Protein AF-A0A529MR01-F1 (afdb_monomer)

Structure (mmCIF, N/CA/C/O backbone):
data_AF-A0A529MR01-F1
#
_entry.id   AF-A0A529MR01-F1
#
loop_
_atom_site.group_PDB
_atom_site.id
_atom_site.type_symbol
_atom_site.label_atom_id
_atom_site.label_alt_id
_atom_site.label_comp_id
_atom_site.label_asym_id
_atom_site.label_entity_id
_atom_site.label_seq_id
_atom_site.pdbx_PDB_ins_code
_atom_site.Cartn_x
_atom_site.Cartn_y
_atom_site.Cartn_z
_atom_site.occupancy
_atom_site.B_iso_or_equiv
_atom_site.auth_seq_id
_atom_site.auth_comp_id
_atom_site.auth_asym_id
_atom_site.auth_atom_id
_atom_site.pdbx_PDB_model_num
ATOM 1 N N . MET A 1 1 ? 1.701 11.921 -8.095 1.00 52.53 1 MET A N 1
ATOM 2 C CA . MET A 1 1 ? 1.787 11.302 -6.751 1.00 52.53 1 MET A CA 1
ATOM 3 C C . MET A 1 1 ? 1.219 9.900 -6.889 1.00 52.53 1 MET A C 1
ATOM 5 O O . MET A 1 1 ? 0.133 9.796 -7.433 1.00 52.53 1 MET A O 1
ATOM 9 N N . SER A 1 2 ? 1.958 8.845 -6.533 1.00 65.56 2 SER A N 1
ATOM 10 C CA . SER A 1 2 ? 1.489 7.460 -6.730 1.00 65.56 2 SER A CA 1
ATOM 11 C C . SER A 1 2 ? 0.183 7.217 -5.964 1.00 65.56 2 SER A C 1
ATOM 13 O O . SER A 1 2 ? 0.131 7.498 -4.765 1.00 65.56 2 SER A O 1
ATOM 15 N N . ALA A 1 3 ? -0.843 6.714 -6.657 1.00 83.06 3 ALA A N 1
ATOM 16 C CA . ALA A 1 3 ? -2.181 6.476 -6.111 1.00 83.06 3 ALA A CA 1
ATOM 17 C C . ALA A 1 3 ? -2.155 5.545 -4.882 1.00 83.06 3 ALA A C 1
ATOM 19 O O . ALA A 1 3 ? -2.877 5.771 -3.913 1.00 83.06 3 ALA A O 1
ATOM 20 N N . LEU A 1 4 ? -1.212 4.593 -4.844 1.00 94.25 4 LEU A N 1
ATOM 21 C CA . LEU A 1 4 ? -1.058 3.658 -3.726 1.00 94.25 4 LEU A CA 1
ATOM 22 C C . LEU A 1 4 ? -0.647 4.346 -2.412 1.00 94.25 4 LEU A C 1
ATOM 24 O O . LEU A 1 4 ? -0.950 3.859 -1.323 1.00 94.25 4 LEU A O 1
ATOM 28 N N . LYS A 1 5 ? 0.015 5.511 -2.485 1.00 93.56 5 LYS A N 1
ATOM 29 C CA . LYS A 1 5 ? 0.516 6.230 -1.302 1.00 93.56 5 LYS A CA 1
ATOM 30 C C . LYS A 1 5 ? -0.611 6.643 -0.350 1.00 93.56 5 LYS A C 1
ATOM 32 O O . LYS A 1 5 ? -0.394 6.657 0.859 1.00 93.56 5 LYS A O 1
ATOM 37 N N . THR A 1 6 ? -1.796 6.952 -0.875 1.00 94.31 6 THR A N 1
ATOM 38 C CA . THR A 1 6 ? -2.967 7.318 -0.066 1.00 94.31 6 THR A CA 1
ATOM 39 C C . THR A 1 6 ? -3.448 6.136 0.775 1.00 94.31 6 THR A C 1
ATOM 41 O O . THR A 1 6 ? -3.691 6.295 1.971 1.00 94.31 6 THR A O 1
ATOM 44 N N . HIS A 1 7 ? -3.505 4.939 0.186 1.00 96.00 7 HIS A N 1
ATOM 45 C CA . HIS A 1 7 ? -3.906 3.725 0.897 1.00 96.00 7 HIS A CA 1
ATOM 46 C C . HIS A 1 7 ? -2.869 3.324 1.955 1.00 96.00 7 HIS A C 1
ATOM 48 O O . HIS A 1 7 ? -3.256 3.046 3.087 1.00 96.00 7 HIS A O 1
ATOM 54 N N . ILE A 1 8 ? -1.567 3.404 1.635 1.00 95.69 8 ILE A N 1
ATOM 55 C CA . ILE A 1 8 ? -0.470 3.181 2.601 1.00 95.69 8 ILE A CA 1
ATOM 56 C C . ILE A 1 8 ? -0.588 4.141 3.787 1.00 95.69 8 ILE A C 1
ATOM 58 O O . ILE A 1 8 ? -0.517 3.718 4.937 1.00 95.69 8 ILE A O 1
ATOM 62 N N . ALA A 1 9 ? -0.801 5.435 3.529 1.00 95.94 9 ALA A N 1
ATOM 63 C CA . ALA A 1 9 ? -0.933 6.423 4.594 1.00 95.94 9 ALA A CA 1
ATOM 64 C C . ALA A 1 9 ? -2.108 6.102 5.527 1.00 95.94 9 ALA A C 1
ATOM 66 O O . ALA A 1 9 ? -1.966 6.226 6.739 1.00 95.94 9 ALA A O 1
ATOM 67 N N . LYS A 1 10 ? -3.244 5.650 4.981 1.00 95.62 10 LYS A N 1
ATOM 68 C CA . LYS A 1 10 ? -4.415 5.268 5.777 1.00 95.62 10 LYS A CA 1
ATOM 69 C C . LYS A 1 10 ? -4.129 4.052 6.657 1.00 95.62 10 LYS A C 1
ATOM 71 O O . LYS A 1 10 ? -4.325 4.139 7.868 1.00 95.62 10 LYS A O 1
ATOM 76 N N . VAL A 1 11 ? -3.611 2.961 6.094 1.00 95.31 11 VAL A N 1
ATOM 77 C CA . VAL A 1 11 ? -3.318 1.749 6.884 1.00 95.31 11 VAL A CA 1
ATOM 78 C C . VAL A 1 11 ? -2.190 1.968 7.893 1.00 95.31 11 VAL A C 1
ATOM 80 O O . VAL A 1 11 ? -2.251 1.426 8.992 1.00 95.31 11 VAL A O 1
ATOM 83 N N . ALA A 1 12 ? -1.232 2.856 7.603 1.00 95.94 12 ALA A N 1
ATOM 84 C CA . ALA A 1 12 ? -0.182 3.252 8.545 1.00 95.94 12 ALA A CA 1
ATOM 85 C C . ALA A 1 12 ? -0.721 3.954 9.808 1.00 95.94 12 ALA A C 1
ATOM 87 O O . ALA A 1 12 ? -0.034 3.991 10.825 1.00 95.94 12 ALA A O 1
ATOM 88 N N . THR A 1 13 ? -1.952 4.482 9.777 1.00 95.88 13 THR A N 1
ATOM 89 C CA . THR A 1 13 ? -2.635 5.003 10.979 1.00 95.88 13 THR A CA 1
ATOM 90 C C . THR A 1 13 ? -3.335 3.920 11.808 1.00 95.88 13 THR A C 1
ATOM 92 O O . THR A 1 13 ? -3.933 4.234 12.833 1.00 95.88 13 THR A O 1
ATOM 95 N N . GLY A 1 14 ? -3.309 2.657 11.36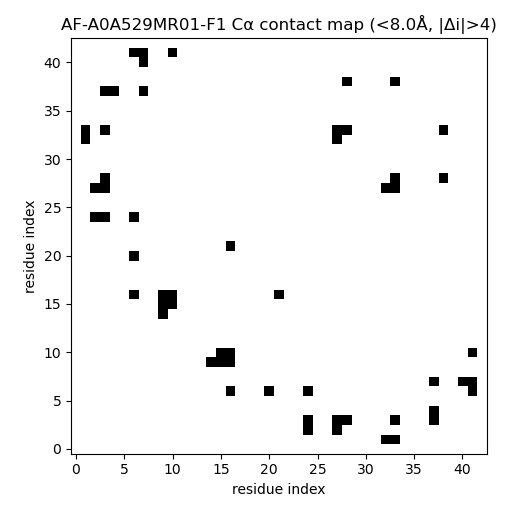8 1.00 95.25 14 GLY A N 1
ATOM 96 C CA . GLY A 1 14 ? -4.093 1.563 11.949 1.00 95.25 14 GLY A CA 1
ATOM 97 C C . GLY A 1 14 ? -5.554 1.534 11.488 1.00 95.25 14 GLY A C 1
ATOM 98 O O . GLY A 1 14 ? -6.336 0.715 11.967 1.00 95.25 14 GLY A O 1
ATOM 99 N N . THR A 1 15 ? -5.940 2.411 10.557 1.00 96.81 15 THR A N 1
ATOM 100 C CA . THR A 1 15 ? -7.297 2.445 10.002 1.00 96.81 15 THR A CA 1
ATOM 101 C C . THR A 1 15 ? -7.435 1.417 8.884 1.00 96.81 15 THR A C 1
ATOM 103 O O . THR A 1 15 ? -6.693 1.455 7.903 1.00 96.81 15 THR A O 1
ATOM 106 N N . ALA A 1 16 ? -8.427 0.534 8.997 1.00 95.94 16 ALA A N 1
ATOM 107 C CA . ALA A 1 16 ? -8.736 -0.428 7.946 1.00 95.94 16 ALA A CA 1
ATOM 108 C C . ALA A 1 16 ? -9.247 0.261 6.668 1.00 95.94 16 ALA A C 1
ATOM 110 O O . ALA A 1 16 ? -9.941 1.283 6.712 1.00 95.94 16 ALA A O 1
ATOM 111 N N . LEU A 1 17 ? -8.921 -0.332 5.520 1.00 97.00 17 LEU A N 1
ATOM 112 C CA . LEU A 1 17 ? -9.536 0.037 4.252 1.00 97.00 17 LEU A CA 1
ATOM 113 C C . LEU A 1 17 ? -10.961 -0.512 4.176 1.00 97.00 17 LEU A C 1
ATOM 115 O O . LEU A 1 17 ? -11.258 -1.606 4.659 1.00 97.00 17 LEU A O 1
ATOM 119 N N . SER A 1 18 ? -11.834 0.244 3.525 1.00 97.75 18 SER A N 1
ATOM 120 C CA . SER A 1 18 ? -13.081 -0.287 2.989 1.00 97.75 18 SER A CA 1
ATOM 121 C C . SER A 1 18 ? -12.798 -1.251 1.834 1.00 97.75 18 SER A C 1
ATOM 123 O O . SER A 1 18 ? -11.702 -1.275 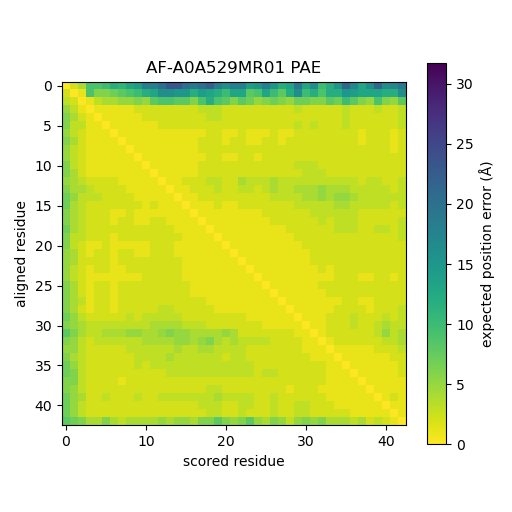1.275 1.00 97.75 18 SER A O 1
ATOM 125 N N . PHE A 1 19 ? -13.810 -2.028 1.447 1.00 97.19 19 PHE A N 1
ATOM 126 C CA . PHE A 1 19 ? -13.704 -2.932 0.304 1.00 97.19 19 PHE A CA 1
ATOM 127 C C . PHE A 1 19 ? -13.291 -2.203 -0.986 1.00 97.19 19 PHE A C 1
ATOM 129 O O . PHE A 1 19 ? -12.391 -2.666 -1.678 1.00 97.19 19 PHE A O 1
ATOM 136 N N . GLU A 1 20 ? -13.894 -1.045 -1.275 1.00 97.56 20 GLU A N 1
ATOM 137 C CA . GLU A 1 20 ? -13.563 -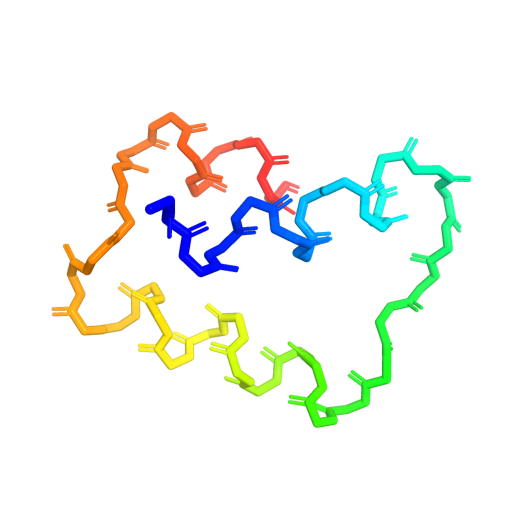0.266 -2.476 1.00 97.56 20 GLU A CA 1
ATOM 138 C C . GLU A 1 20 ? -12.127 0.256 -2.453 1.00 97.56 20 GLU A C 1
ATOM 140 O O . GLU A 1 20 ? -11.418 0.146 -3.448 1.00 97.56 20 GLU A O 1
ATOM 145 N N . GLU A 1 21 ? -11.656 0.749 -1.306 1.00 96.69 21 GLU A N 1
ATOM 146 C CA . GLU A 1 21 ? -10.268 1.202 -1.170 1.00 96.69 21 GLU A CA 1
ATOM 147 C C . GLU A 1 21 ? -9.273 0.045 -1.294 1.00 96.69 21 GLU A C 1
ATOM 149 O O . GLU A 1 21 ? -8.189 0.222 -1.844 1.00 96.69 21 GLU A O 1
ATOM 154 N N . ALA A 1 22 ? -9.621 -1.138 -0.779 1.00 96.62 22 ALA A N 1
ATOM 155 C CA . ALA A 1 22 ? -8.802 -2.329 -0.951 1.00 96.62 22 ALA A CA 1
ATOM 156 C C . ALA A 1 22 ? -8.758 -2.741 -2.428 1.00 96.62 22 ALA A C 1
ATOM 158 O O . ALA A 1 22 ? -7.672 -2.975 -2.954 1.00 96.62 22 ALA A O 1
ATOM 159 N N . ARG A 1 23 ? -9.908 -2.769 -3.114 1.00 96.75 23 ARG A N 1
ATOM 160 C CA . ARG A 1 23 ? -9.994 -3.058 -4.552 1.00 96.75 23 ARG A CA 1
ATOM 161 C C . ARG A 1 23 ? -9.119 -2.101 -5.360 1.00 96.75 23 ARG A C 1
ATOM 163 O O . ARG A 1 23 ? -8.294 -2.568 -6.135 1.00 96.75 23 ARG A O 1
ATOM 170 N N . GLU A 1 24 ? -9.235 -0.793 -5.135 1.00 95.81 24 GLU A N 1
ATOM 171 C CA . GLU A 1 24 ? -8.398 0.208 -5.811 1.00 95.81 24 GLU A CA 1
ATOM 172 C C . GLU A 1 24 ? -6.905 0.005 -5.536 1.00 95.81 24 GLU A C 1
ATOM 174 O O . GLU A 1 24 ? -6.096 0.048 -6.463 1.00 95.81 24 GLU A O 1
ATOM 179 N N . A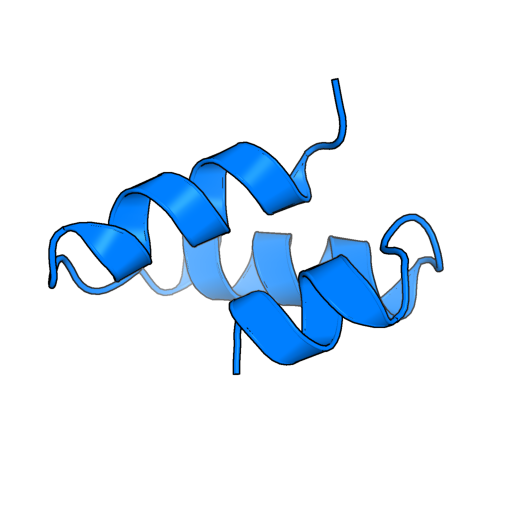LA A 1 25 ? -6.523 -0.269 -4.284 1.00 95.56 25 ALA A N 1
ATOM 180 C CA . ALA A 1 25 ? -5.132 -0.547 -3.938 1.00 95.56 25 ALA A CA 1
ATOM 181 C C . ALA A 1 25 ? -4.589 -1.767 -4.702 1.00 95.56 25 ALA A C 1
ATOM 183 O O . ALA A 1 25 ? -3.479 -1.709 -5.236 1.00 95.56 25 ALA A O 1
ATOM 184 N N . PHE A 1 26 ? -5.372 -2.845 -4.804 1.00 95.19 26 PHE A N 1
ATOM 185 C CA . PHE A 1 26 ? -4.998 -4.028 -5.581 1.00 95.19 26 PHE A CA 1
ATOM 186 C C . PHE A 1 26 ? -4.959 -3.757 -7.090 1.00 95.19 26 PHE A C 1
ATOM 188 O O . PHE A 1 26 ? -4.024 -4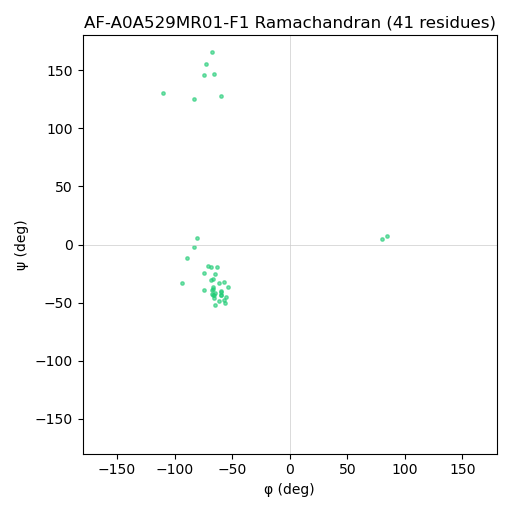.221 -7.742 1.00 95.19 26 PHE A O 1
ATOM 195 N N . ASP A 1 27 ? -5.885 -2.967 -7.635 1.00 95.62 27 ASP A N 1
ATOM 196 C CA . ASP A 1 27 ? -5.883 -2.575 -9.052 1.00 95.62 27 ASP A CA 1
ATOM 197 C C . ASP A 1 27 ? -4.590 -1.817 -9.415 1.00 95.62 27 ASP A C 1
ATOM 199 O O . ASP A 1 27 ? -3.972 -2.100 -10.442 1.00 95.62 27 ASP A O 1
ATOM 203 N N . ILE A 1 28 ? -4.115 -0.923 -8.539 1.00 94.12 28 ILE A N 1
ATOM 204 C CA . ILE A 1 28 ? -2.844 -0.193 -8.718 1.00 94.12 28 ILE A CA 1
ATOM 205 C C . ILE A 1 28 ? -1.633 -1.136 -8.658 1.00 94.12 28 ILE A C 1
ATOM 207 O O . ILE A 1 28 ? -0.659 -0.963 -9.392 1.00 94.12 28 ILE A O 1
ATOM 211 N N . ILE A 1 29 ? -1.664 -2.136 -7.774 1.00 93.69 29 ILE A N 1
ATOM 212 C CA . ILE A 1 29 ? -0.591 -3.135 -7.681 1.00 93.69 29 ILE A CA 1
ATOM 213 C C . ILE A 1 29 ? -0.553 -3.985 -8.95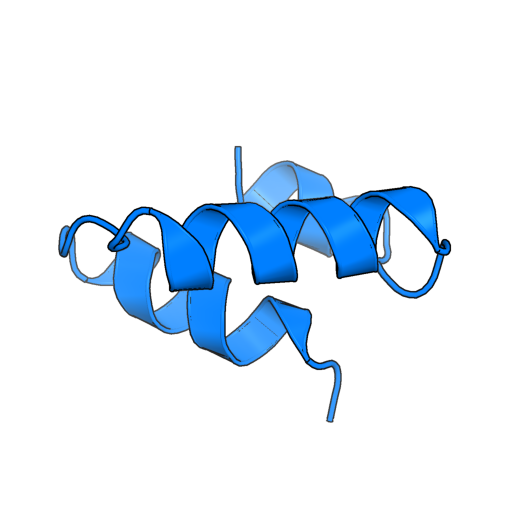8 1.00 93.69 29 ILE A C 1
ATOM 215 O O . ILE A 1 29 ? 0.526 -4.229 -9.498 1.00 93.69 29 ILE A O 1
ATOM 219 N N . MET A 1 30 ? -1.715 -4.404 -9.465 1.00 93.38 30 MET A N 1
ATOM 220 C CA . MET A 1 30 ? -1.816 -5.234 -10.668 1.00 93.38 30 MET A CA 1
ATOM 221 C C . MET A 1 30 ? -1.544 -4.473 -11.970 1.00 93.38 30 MET A C 1
ATOM 223 O O . MET A 1 30 ? -1.107 -5.096 -12.937 1.00 93.38 30 MET A O 1
ATOM 227 N N . SER A 1 31 ? -1.737 -3.149 -12.009 1.00 94.31 31 SER A N 1
ATOM 228 C CA . SER A 1 31 ? -1.385 -2.329 -13.179 1.00 94.31 31 SER A CA 1
ATOM 229 C C . SER A 1 31 ? 0.127 -2.179 -13.382 1.00 94.31 31 SER A C 1
ATOM 231 O O . SER A 1 31 ? 0.567 -1.842 -14.481 1.00 94.31 31 SER A O 1
ATOM 233 N N . GLY A 1 32 ? 0.929 -2.435 -12.342 1.00 91.81 32 GLY A N 1
ATOM 234 C CA . GLY A 1 32 ? 2.371 -2.185 -12.343 1.00 91.81 32 GLY A CA 1
ATOM 235 C C . GLY A 1 32 ? 2.758 -0.745 -11.981 1.00 91.81 32 GLY A C 1
ATOM 236 O O . GLY A 1 32 ? 3.942 -0.413 -12.026 1.00 91.81 32 GLY A O 1
ATOM 237 N N . ASP A 1 33 ? 1.805 0.097 -11.564 1.00 90.75 33 ASP A N 1
ATOM 238 C CA . ASP A 1 33 ? 2.055 1.491 -11.145 1.00 90.75 33 ASP A CA 1
ATOM 239 C C . ASP A 1 33 ? 2.576 1.624 -9.698 1.00 90.75 33 ASP A C 1
ATOM 241 O O . ASP A 1 33 ? 2.736 2.733 -9.166 1.00 90.75 33 ASP A O 1
ATOM 245 N N . ALA A 1 34 ? 2.851 0.497 -9.039 1.00 94.06 34 ALA A N 1
ATOM 2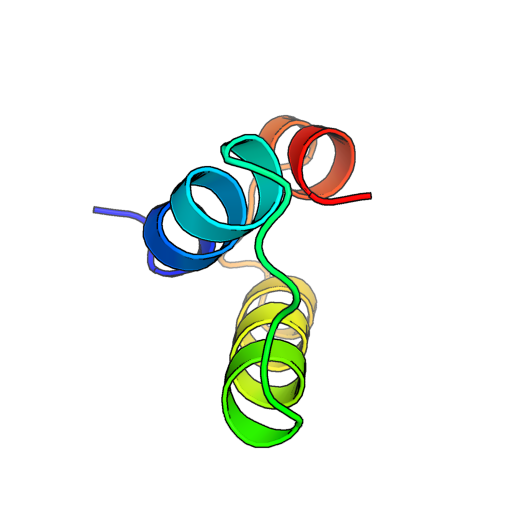46 C CA . ALA A 1 34 ? 3.421 0.425 -7.701 1.00 94.06 34 ALA A CA 1
ATOM 247 C C . ALA A 1 34 ? 4.864 -0.093 -7.736 1.00 94.06 34 ALA A C 1
ATOM 249 O O . ALA A 1 34 ? 5.165 -1.140 -8.306 1.00 94.06 34 ALA A O 1
ATOM 250 N N . THR A 1 35 ? 5.773 0.612 -7.061 1.00 94.38 35 THR A N 1
ATOM 251 C CA . THR A 1 35 ? 7.148 0.120 -6.876 1.00 94.38 35 THR A CA 1
ATOM 252 C C . THR A 1 35 ? 7.191 -1.031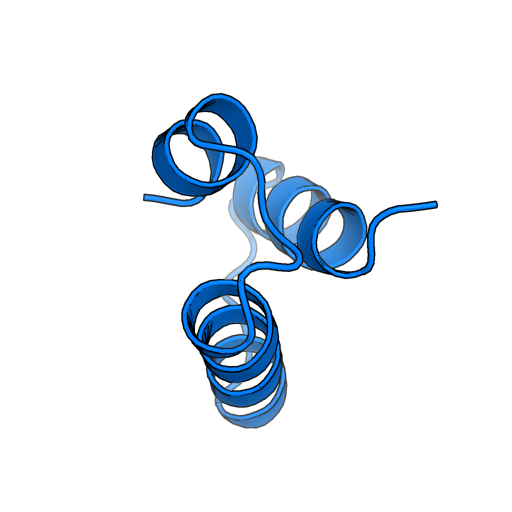 -5.860 1.00 94.38 35 THR A C 1
ATOM 254 O O . THR A 1 35 ? 6.358 -1.064 -4.947 1.00 94.38 35 THR A O 1
ATOM 257 N N . PRO A 1 36 ? 8.199 -1.925 -5.910 1.00 94.12 36 PRO A N 1
ATOM 258 C CA . PRO A 1 36 ? 8.345 -3.003 -4.927 1.00 94.12 36 PRO A CA 1
ATOM 259 C C . PRO A 1 36 ? 8.353 -2.520 -3.470 1.00 94.12 36 PRO A C 1
ATOM 261 O O . PRO A 1 36 ? 7.763 -3.160 -2.605 1.00 94.12 36 PRO A O 1
ATOM 264 N N . GLY A 1 37 ? 8.960 -1.359 -3.198 1.00 94.44 37 GLY A N 1
ATOM 265 C CA . GLY A 1 37 ? 8.966 -0.762 -1.859 1.00 94.44 37 GLY A CA 1
ATOM 266 C C . GLY A 1 37 ? 7.591 -0.268 -1.400 1.00 94.44 37 GLY A C 1
ATOM 267 O O . GLY A 1 37 ? 7.295 -0.316 -0.213 1.00 94.44 37 GLY A O 1
ATOM 268 N N . GLN A 1 38 ? 6.728 0.172 -2.320 1.00 94.31 38 GLN A N 1
ATOM 269 C CA . GLN A 1 38 ? 5.352 0.546 -1.979 1.00 94.31 38 GLN A CA 1
ATOM 270 C C . GLN A 1 38 ? 4.479 -0.680 -1.726 1.00 94.31 38 GLN A C 1
ATOM 272 O O . GLN A 1 38 ? 3.688 -0.657 -0.792 1.00 94.31 38 GLN A O 1
ATOM 277 N N . ILE A 1 39 ? 4.652 -1.748 -2.510 1.00 94.06 39 ILE A N 1
ATOM 278 C CA . ILE A 1 39 ? 3.965 -3.026 -2.279 1.00 94.06 39 ILE A CA 1
ATOM 279 C C . ILE A 1 39 ? 4.375 -3.587 -0.911 1.00 94.06 39 ILE A C 1
ATOM 281 O O . ILE A 1 39 ? 3.515 -3.907 -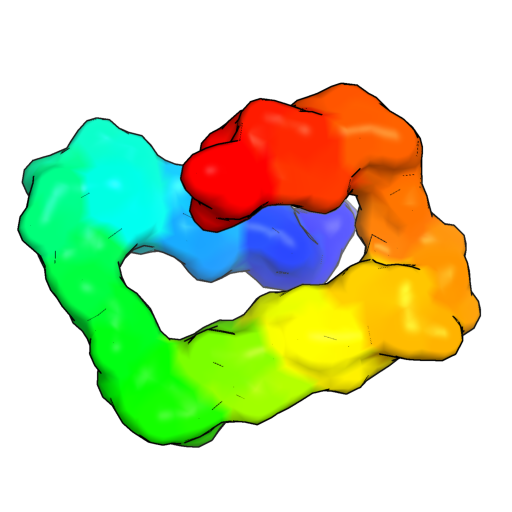0.100 1.00 94.06 39 ILE A O 1
ATOM 285 N N . GLY A 1 40 ? 5.678 -3.620 -0.615 1.00 93.56 40 GLY A N 1
ATOM 286 C CA . GLY A 1 40 ? 6.189 -4.095 0.674 1.00 93.56 40 GLY A CA 1
ATOM 287 C C . GLY A 1 40 ? 5.864 -3.194 1.871 1.00 93.56 40 GLY A C 1
ATOM 288 O O . GLY A 1 40 ? 5.942 -3.657 2.996 1.00 93.56 40 GLY A O 1
ATOM 289 N N . GLY A 1 41 ? 5.520 -1.921 1.654 1.00 92.31 41 GLY A N 1
ATOM 290 C CA . GLY A 1 41 ? 5.022 -1.036 2.714 1.00 92.31 41 GLY A CA 1
ATOM 291 C C . GLY A 1 41 ? 3.502 -1.085 2.899 1.00 92.31 41 GLY A C 1
ATOM 292 O O . GLY A 1 41 ? 2.993 -0.500 3.852 1.00 92.31 41 GLY A O 1
ATOM 293 N N . PHE A 1 42 ? 2.782 -1.714 1.968 1.00 92.06 42 PHE A N 1
ATOM 294 C CA . PHE A 1 42 ? 1.333 -1.889 2.021 1.00 92.06 42 PHE A CA 1
ATOM 295 C C . PHE A 1 42 ? 0.923 -3.231 2.650 1.00 92.06 42 PHE A C 1
ATOM 297 O O . PHE A 1 42 ? -0.122 -3.288 3.297 1.00 92.06 42 PHE A O 1
ATOM 304 N N . LEU A 1 43 ? 1.729 -4.280 2.439 1.00 87.50 43 LEU A N 1
ATOM 305 C CA . LEU A 1 43 ? 1.563 -5.637 2.984 1.00 87.50 43 LEU A CA 1
ATOM 306 C C . LEU A 1 43 ? 2.233 -5.793 4.354 1.00 87.50 43 LEU A C 1
ATOM 308 O O . LEU A 1 43 ? 1.679 -6.555 5.176 1.00 87.50 43 LEU A O 1
#

Radius of gyration: 9.41 Å; Cα contacts (8 Å, |Δi|>4): 29; chains: 1; bounding box: 23×17×25 Å

Foldseek 3Di:
DQPLVVLLVCVVVVHDDDPVSVVVNVVCVVVVSDDPVSVVSND

pLDDT: mean 92.84, std 8.03, range [52.53, 97.75]

Mean predicted aligned error: 2.71 Å

Sequence (43 aa):
MSALKTHIAKVATGTALSFEEAREAFDIIMSGDATPGQIGGFL

Nearest PDB structures (foldseek):
  5c1r-assembly1_B  TM=8.216E-01  e=8.698E-01  Mycobacterium tuberculosis H37Rv
  4n5v-assembly1_A  TM=8.045E-01  e=8.698E-01  Mycobacterium tuberculosis
  4x59-assembly1_B  TM=8.261E-01  e=1.139E+00  Mycobacterium tuberculosis
  4hkm-assembly1_A  TM=8.971E-01  e=4.682E+00  Xanthomonas campestris pv. campestris str. ATCC 33913
  4hkm-assembly2_B  TM=9.438E-01  e=5.730E+00  Xanthomonas campestris pv. campestris str. ATCC 33913

Solvent-accessible surface area (backbone atoms only — not comparable to full-atom values): 2668 Å² total; per-residue (Å²): 129,64,75,57,56,60,57,36,57,43,45,74,72,74,44,81,72,53,71,66,56,45,50,52,46,50,52,41,54,74,70,61,75,49,54,72,70,55,52,66,66,62,109

Secondary structure (DSSP, 8-state):
--THHHHHHHHHTTPPPPHHHHHHHHHHHHHT-S-HHHHHHH-